Protein AF-A0A6B3N549-F1 (afdb_monomer)

Foldseek 3Di:
DDPVVVVVVCLCCPQVVVDDDPDVVRVVVSSVVSVCVVCVVVVHHDDDDDDD

Secondary structure (DSSP, 8-state):
--HHHHHHHHIIIIISTTPPPSSHHHHHHHHHHHHHHHHHHHT---------

pLDDT: mean 90.47, std 5.2, range [68.06, 95.31]

Structure (mmCIF, N/CA/C/O backbone):
data_AF-A0A6B3N549-F1
#
_entry.id   AF-A0A6B3N549-F1
#
loop_
_atom_site.group_PDB
_atom_site.id
_atom_site.type_symbol
_atom_site.label_atom_id
_atom_site.label_alt_id
_atom_site.label_comp_id
_atom_site.label_asym_id
_atom_site.label_entity_id
_atom_site.label_seq_id
_atom_site.pdbx_PDB_ins_code
_atom_site.Cartn_x
_atom_site.Cartn_y
_atom_site.Cartn_z
_atom_site.occupancy
_atom_site.B_iso_or_equiv
_atom_site.auth_seq_id
_atom_site.auth_comp_id
_atom_site.auth_asym_id
_atom_site.auth_atom_id
_atom_site.pdbx_PDB_model_num
ATOM 1 N N . MET A 1 1 ? 5.626 -14.462 16.761 1.00 68.06 1 MET A N 1
ATOM 2 C CA . MET A 1 1 ? 5.523 -14.013 15.359 1.00 68.06 1 MET A CA 1
ATOM 3 C C . MET A 1 1 ? 4.822 -12.667 15.368 1.00 68.06 1 MET A C 1
ATOM 5 O O . MET A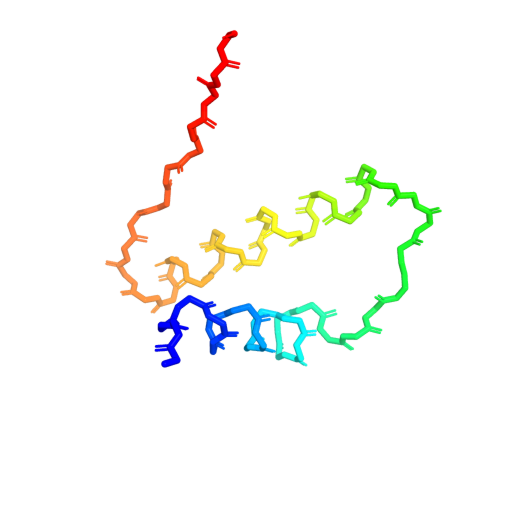 1 1 ? 3.869 -12.526 16.129 1.00 68.06 1 MET A O 1
ATOM 9 N N . ASN A 1 2 ? 5.353 -11.664 14.668 1.00 89.06 2 ASN A N 1
ATOM 10 C CA . ASN A 1 2 ? 4.810 -10.306 14.705 1.00 89.06 2 ASN A CA 1
ATOM 11 C C . ASN A 1 2 ? 3.619 -10.208 13.729 1.00 89.06 2 ASN A C 1
ATOM 13 O O . ASN A 1 2 ? 3.829 -10.462 12.546 1.00 89.06 2 ASN A O 1
ATOM 17 N N . PRO A 1 3 ? 2.402 -9.827 14.168 1.00 87.94 3 PRO A N 1
ATOM 18 C CA . PRO A 1 3 ? 1.220 -9.737 13.299 1.00 87.94 3 PRO A CA 1
ATOM 19 C C . PRO A 1 3 ? 1.409 -8.881 12.038 1.00 87.94 3 PRO A C 1
ATOM 21 O O . PRO A 1 3 ? 0.695 -9.053 11.052 1.00 87.94 3 PRO A O 1
ATOM 24 N N . ILE A 1 4 ? 2.379 -7.963 12.045 1.00 89.25 4 ILE A N 1
ATOM 25 C CA . ILE A 1 4 ? 2.699 -7.142 10.876 1.00 89.25 4 ILE A CA 1
ATOM 26 C C . ILE A 1 4 ? 3.290 -7.957 9.714 1.00 89.25 4 ILE A C 1
ATOM 28 O O . ILE A 1 4 ? 3.139 -7.572 8.558 1.00 89.25 4 ILE A O 1
ATOM 32 N N . GLU A 1 5 ? 3.941 -9.089 9.990 1.00 92.69 5 GLU A N 1
ATOM 33 C CA . GLU A 1 5 ? 4.557 -9.942 8.966 1.00 92.69 5 GLU A CA 1
ATOM 34 C C . GLU A 1 5 ? 3.501 -10.509 8.009 1.00 92.69 5 GLU A C 1
ATOM 36 O O . GLU A 1 5 ? 3.691 -10.474 6.791 1.00 92.69 5 GLU A O 1
ATOM 41 N N . ASP A 1 6 ? 2.352 -10.933 8.540 1.00 91.56 6 ASP A N 1
ATOM 42 C CA . ASP A 1 6 ? 1.232 -11.432 7.738 1.00 91.56 6 ASP A CA 1
ATOM 43 C C . ASP A 1 6 ? 0.630 -10.325 6.861 1.00 91.56 6 ASP A C 1
ATOM 45 O O . ASP A 1 6 ? 0.297 -10.550 5.695 1.00 91.56 6 ASP A O 1
ATOM 49 N N . GLN A 1 7 ? 0.564 -9.096 7.382 1.00 89.81 7 GLN A N 1
ATOM 50 C CA . GLN A 1 7 ? 0.081 -7.926 6.640 1.00 89.81 7 GLN A CA 1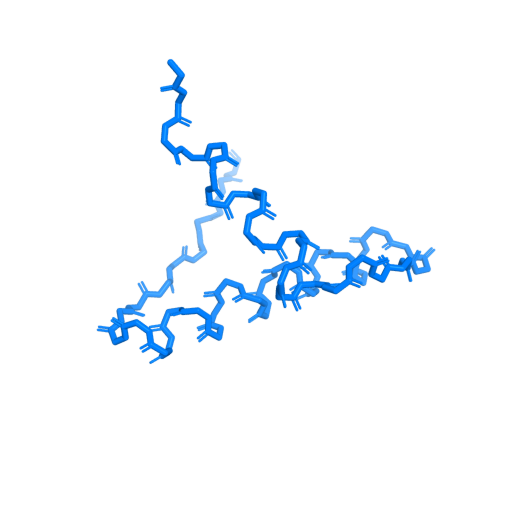
ATOM 51 C C . GLN A 1 7 ? 1.000 -7.565 5.466 1.00 89.81 7 GLN A C 1
ATOM 53 O O . GLN A 1 7 ? 0.516 -7.193 4.391 1.00 89.81 7 GLN A O 1
ATOM 58 N N . TRP A 1 8 ? 2.316 -7.702 5.649 1.00 91.56 8 TRP A N 1
ATOM 59 C CA . TRP A 1 8 ? 3.304 -7.525 4.583 1.00 91.56 8 TRP A CA 1
ATOM 60 C C . TRP A 1 8 ? 3.254 -8.650 3.554 1.00 91.56 8 TRP A C 1
ATOM 62 O O . TRP A 1 8 ? 3.400 -8.393 2.357 1.00 91.56 8 TRP A O 1
ATOM 72 N N . LEU A 1 9 ? 3.045 -9.893 3.991 1.00 91.31 9 LEU A N 1
ATOM 73 C CA . LEU A 1 9 ? 2.906 -11.028 3.086 1.00 91.31 9 LEU A CA 1
ATOM 74 C C . LEU A 1 9 ? 1.684 -10.862 2.176 1.00 91.31 9 LEU A C 1
ATOM 76 O O . LEU A 1 9 ? 1.784 -11.096 0.969 1.00 91.31 9 LEU A O 1
ATOM 80 N N . HIS A 1 10 ? 0.560 -10.426 2.747 1.00 90.81 10 HIS A N 1
ATOM 81 C CA . HIS A 1 10 ? -0.664 -10.133 2.009 1.00 90.81 10 HIS A CA 1
ATOM 82 C C . HIS A 1 10 ? -0.462 -8.993 1.001 1.00 90.81 10 HIS A 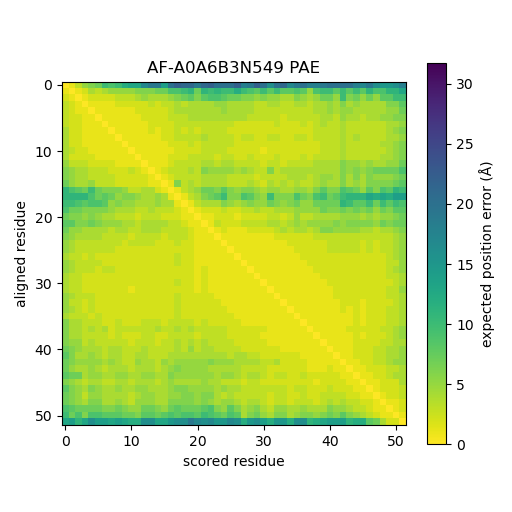C 1
ATOM 84 O O . HIS A 1 10 ? -0.738 -9.198 -0.181 1.00 90.81 10 HIS A O 1
ATOM 90 N N . LEU A 1 11 ? 0.131 -7.863 1.429 1.00 91.31 11 LEU A N 1
ATOM 91 C CA . LEU A 1 11 ? 0.469 -6.733 0.543 1.00 91.31 11 LEU A CA 1
ATOM 92 C C . LEU A 1 11 ? 1.257 -7.217 -0.677 1.00 91.31 11 LEU A C 1
ATOM 94 O O . LEU A 1 11 ? 0.872 -6.991 -1.817 1.00 91.31 11 LEU A O 1
ATOM 98 N N . LYS A 1 12 ? 2.357 -7.937 -0.443 1.00 90.19 12 LYS A N 1
ATOM 99 C CA . LYS A 1 12 ? 3.271 -8.348 -1.515 1.00 90.19 12 LYS A CA 1
ATOM 100 C C . LYS A 1 12 ? 2.638 -9.332 -2.495 1.00 90.19 12 LYS A C 1
ATOM 102 O O . LYS A 1 12 ? 2.901 -9.248 -3.690 1.00 90.19 12 LYS A O 1
ATOM 107 N N . ARG A 1 13 ? 1.852 -10.292 -1.996 1.00 89.12 13 ARG A N 1
ATOM 108 C CA . ARG A 1 13 ? 1.308 -11.381 -2.823 1.00 89.12 13 ARG A CA 1
ATOM 109 C C . ARG A 1 13 ? 0.001 -11.029 -3.511 1.00 89.12 13 ARG A C 1
ATOM 111 O O . ARG A 1 13 ? -0.197 -11.448 -4.643 1.00 89.12 13 ARG A O 1
ATOM 118 N N . GLN A 1 14 ? -0.899 -10.352 -2.807 1.00 85.69 14 GLN A N 1
ATOM 119 C CA . GLN A 1 14 ? -2.275 -10.164 -3.263 1.00 85.69 14 GLN A CA 1
ATOM 120 C C . GLN A 1 14 ? -2.503 -8.772 -3.841 1.00 85.69 14 GLN A C 1
ATOM 122 O O . GLN A 1 14 ? -3.209 -8.646 -4.833 1.00 85.69 14 GLN A O 1
ATOM 127 N N . GLU A 1 15 ? -1.873 -7.749 -3.265 1.00 86.44 15 GLU A N 1
ATOM 128 C CA . GLU A 1 15 ? -2.123 -6.356 -3.654 1.00 86.44 15 GLU A CA 1
ATOM 129 C C . GLU A 1 15 ? -1.081 -5.850 -4.659 1.00 86.44 15 GLU A C 1
ATOM 131 O O . GLU A 1 15 ? -1.439 -5.279 -5.681 1.00 86.44 15 GLU A O 1
ATOM 13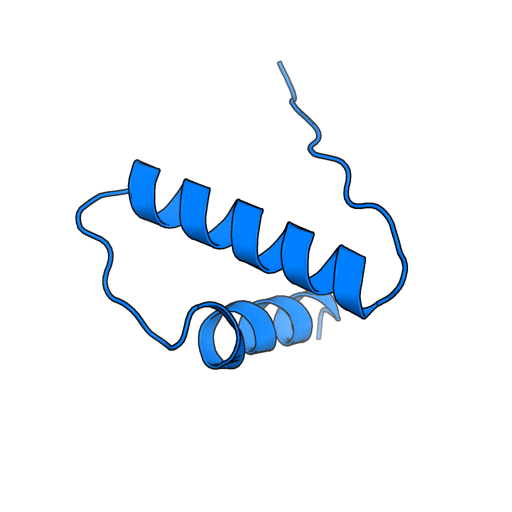6 N N . LEU A 1 16 ? 0.206 -6.130 -4.430 1.00 88.94 16 LEU A N 1
ATOM 137 C CA . LEU A 1 16 ? 1.298 -5.791 -5.353 1.00 88.94 16 LEU A CA 1
ATOM 138 C C . LEU A 1 16 ? 1.565 -6.882 -6.396 1.00 88.94 16 LEU A C 1
ATOM 140 O O . LEU A 1 16 ? 2.472 -6.735 -7.207 1.00 88.94 16 LEU A O 1
ATOM 144 N N . GLY A 1 17 ? 0.8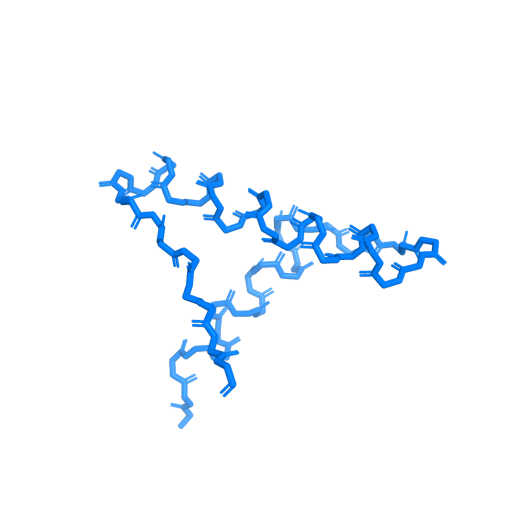43 -8.005 -6.343 1.00 84.25 17 GLY A N 1
ATOM 145 C CA . GLY A 1 17 ? 0.847 -9.048 -7.376 1.00 84.25 17 GLY A CA 1
ATOM 146 C C . GLY A 1 17 ? 2.207 -9.663 -7.741 1.00 84.25 17 GLY A C 1
ATOM 147 O O . GLY A 1 17 ? 2.307 -10.318 -8.774 1.00 84.25 17 GLY A O 1
ATO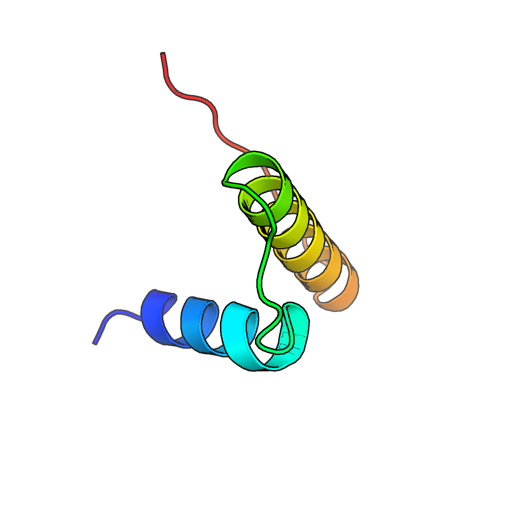M 148 N N . GLY A 1 18 ? 3.261 -9.460 -6.943 1.00 75.62 18 GLY A N 1
ATOM 149 C CA . GLY A 1 18 ? 4.619 -9.881 -7.301 1.00 75.62 18 GLY A CA 1
ATOM 150 C C . GLY A 1 18 ? 5.230 -9.133 -8.494 1.00 75.62 18 GLY A C 1
ATOM 151 O O . GLY A 1 18 ? 6.127 -9.679 -9.137 1.00 75.62 18 GLY A O 1
ATOM 152 N N . TYR A 1 19 ? 4.760 -7.917 -8.801 1.00 83.81 19 TYR A N 1
ATOM 153 C CA . TYR A 1 19 ? 5.364 -7.071 -9.831 1.00 83.81 19 TYR A CA 1
ATOM 154 C C . TYR A 1 19 ? 6.831 -6.749 -9.513 1.00 83.81 19 TYR A C 1
ATOM 156 O O . TYR A 1 19 ? 7.227 -6.592 -8.355 1.00 83.81 19 TYR A O 1
ATOM 164 N N . VAL A 1 20 ? 7.633 -6.645 -10.572 1.00 8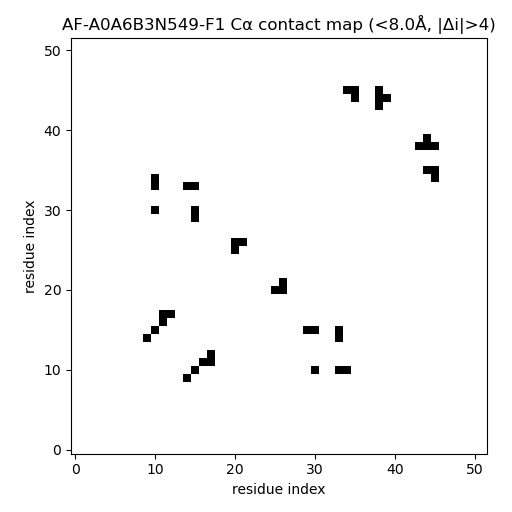7.06 20 VAL A N 1
ATOM 165 C CA . VAL A 1 20 ? 8.987 -6.088 -10.516 1.00 87.06 20 VAL A CA 1
ATOM 166 C C . VAL A 1 20 ? 8.878 -4.609 -10.860 1.00 87.06 20 VAL A C 1
ATOM 168 O O . VAL A 1 20 ? 8.226 -4.256 -11.839 1.00 87.06 20 VAL A O 1
ATOM 171 N N . PHE A 1 21 ? 9.500 -3.766 -10.044 1.00 92.25 21 PHE A N 1
ATOM 172 C CA . PHE A 1 21 ? 9.502 -2.316 -10.211 1.00 92.25 21 PHE A CA 1
ATOM 173 C C . PHE A 1 21 ? 10.823 -1.871 -10.839 1.00 92.25 21 PHE A C 1
ATOM 175 O O . PHE A 1 21 ? 11.850 -2.517 -10.614 1.00 92.25 21 PHE A O 1
ATOM 182 N N . GLU A 1 22 ? 10.785 -0.805 -11.639 1.00 92.88 22 GLU A N 1
ATOM 183 C CA . GLU A 1 22 ? 11.975 -0.284 -12.321 1.00 92.88 22 GLU A CA 1
ATOM 184 C C . GLU A 1 22 ? 12.957 0.354 -11.331 1.00 92.88 22 GLU A C 1
ATOM 186 O O . GLU A 1 22 ? 14.166 0.155 -11.454 1.00 92.88 22 GLU A O 1
ATOM 191 N N . ASP A 1 23 ? 12.440 1.053 -10.316 1.00 95.31 23 ASP A N 1
ATOM 192 C CA . ASP A 1 23 ? 13.230 1.691 -9.265 1.00 95.31 23 ASP A CA 1
ATOM 193 C C . ASP A 1 23 ? 12.533 1.690 -7.885 1.00 95.31 23 ASP A C 1
ATOM 195 O O . ASP A 1 23 ? 11.420 1.175 -7.701 1.00 95.31 23 ASP A O 1
ATOM 199 N N . GLU A 1 24 ? 13.211 2.241 -6.869 1.00 94.81 24 GLU A N 1
ATOM 200 C CA . GLU A 1 24 ? 12.650 2.335 -5.518 1.00 94.81 24 GLU A CA 1
ATOM 201 C C . GLU A 1 24 ? 11.484 3.327 -5.406 1.00 94.81 24 GLU A C 1
ATOM 203 O O . GLU A 1 24 ? 10.654 3.183 -4.503 1.00 94.81 24 GLU A O 1
ATOM 208 N N . TYR A 1 25 ? 11.405 4.326 -6.287 1.00 94.81 25 TYR A N 1
ATOM 209 C CA . TYR A 1 25 ? 10.320 5.303 -6.280 1.00 94.81 25 TYR A CA 1
ATOM 210 C C . TYR A 1 25 ? 9.005 4.650 -6.713 1.00 94.81 25 TYR A C 1
ATOM 212 O O . TYR A 1 25 ? 7.990 4.798 -6.023 1.00 94.81 25 TYR A O 1
ATOM 220 N N . ASP A 1 26 ? 9.038 3.862 -7.785 1.00 94.56 26 ASP A N 1
ATOM 221 C CA . ASP A 1 26 ? 7.894 3.094 -8.270 1.00 94.56 26 ASP A CA 1
ATOM 222 C C . ASP A 1 26 ? 7.427 2.070 -7.234 1.00 94.56 26 ASP A C 1
ATOM 224 O O . ASP A 1 26 ? 6.229 1.969 -6.949 1.00 94.56 26 ASP A O 1
ATOM 228 N N . LEU A 1 27 ? 8.368 1.372 -6.589 1.00 93.25 27 LEU A N 1
ATOM 229 C CA . LEU A 1 27 ? 8.058 0.463 -5.485 1.00 93.25 27 LEU A CA 1
ATOM 230 C C . LEU A 1 27 ? 7.377 1.199 -4.321 1.00 93.25 27 LEU A C 1
ATOM 232 O O . LEU A 1 27 ? 6.361 0.732 -3.798 1.00 93.25 27 LEU A O 1
ATOM 236 N N . ALA A 1 28 ? 7.920 2.343 -3.899 1.00 94.00 28 ALA A N 1
ATOM 237 C CA . ALA A 1 28 ? 7.357 3.121 -2.800 1.00 94.00 28 ALA A CA 1
ATOM 238 C C . ALA A 1 28 ? 5.941 3.611 -3.128 1.00 94.00 28 ALA A C 1
ATOM 240 O O . ALA A 1 28 ? 5.053 3.537 -2.275 1.00 94.00 28 ALA A O 1
ATOM 241 N N . ARG A 1 29 ? 5.710 4.064 -4.365 1.00 93.75 29 ARG A N 1
ATOM 242 C CA . ARG A 1 29 ? 4.392 4.500 -4.832 1.00 93.75 29 ARG A CA 1
ATOM 243 C C . ARG A 1 29 ? 3.382 3.357 -4.813 1.00 93.75 29 ARG A C 1
ATOM 245 O O . ARG A 1 29 ? 2.295 3.535 -4.270 1.00 93.75 29 ARG A O 1
ATOM 252 N N . ALA A 1 30 ? 3.759 2.189 -5.326 1.00 94.12 30 ALA A N 1
ATOM 253 C CA . ALA A 1 30 ? 2.887 1.021 -5.344 1.00 94.12 30 ALA A CA 1
ATOM 254 C C . ALA A 1 30 ? 2.540 0.532 -3.929 1.00 94.12 30 ALA A C 1
ATOM 256 O O . ALA A 1 30 ? 1.395 0.178 -3.659 1.00 94.12 30 ALA A O 1
ATOM 257 N N . ILE A 1 31 ? 3.499 0.558 -2.994 1.00 93.69 31 ILE A N 1
ATOM 258 C CA . ILE A 1 31 ? 3.247 0.234 -1.581 1.00 93.69 31 ILE A CA 1
ATOM 259 C C . ILE A 1 31 ? 2.229 1.200 -0.969 1.00 93.69 31 ILE A C 1
ATOM 261 O O . ILE A 1 31 ? 1.301 0.747 -0.299 1.0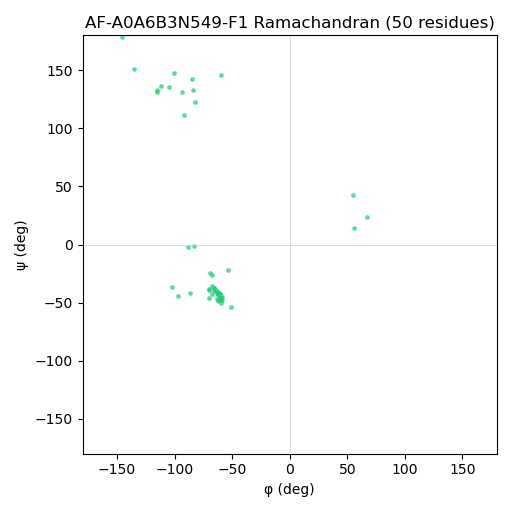0 93.69 31 ILE A O 1
ATOM 265 N N . ILE A 1 32 ? 2.396 2.509 -1.183 1.00 93.94 32 ILE A N 1
ATOM 266 C CA . ILE A 1 32 ? 1.474 3.528 -0.658 1.00 93.94 32 ILE A CA 1
ATOM 267 C C . ILE A 1 32 ? 0.065 3.281 -1.199 1.00 93.94 32 ILE A C 1
ATOM 269 O O . ILE A 1 32 ? -0.871 3.168 -0.412 1.00 93.94 32 ILE A O 1
ATOM 273 N N . GLU A 1 33 ? -0.067 3.112 -2.514 1.00 93.00 33 GLU A N 1
ATOM 274 C CA . GLU A 1 33 ? -1.353 2.861 -3.165 1.00 93.00 33 GLU A CA 1
ATOM 275 C C . GLU A 1 33 ? -2.004 1.559 -2.672 1.00 93.00 33 GLU A C 1
ATOM 277 O O . GLU A 1 33 ? -3.197 1.534 -2.375 1.00 93.00 33 GLU A O 1
ATOM 282 N N . GLY A 1 34 ? -1.228 0.482 -2.508 1.00 93.12 34 GLY A N 1
ATOM 283 C CA . GLY A 1 34 ? -1.726 -0.786 -1.970 1.00 93.12 34 GLY A CA 1
ATOM 284 C C . GLY A 1 34 ? -2.297 -0.641 -0.557 1.00 93.12 34 GLY A C 1
ATOM 285 O O . GLY A 1 34 ? -3.403 -1.105 -0.276 1.00 93.12 34 GLY A O 1
ATOM 286 N N . ILE A 1 35 ? -1.587 0.071 0.322 1.00 93.44 35 ILE A N 1
ATOM 287 C CA . ILE A 1 35 ? -2.035 0.310 1.699 1.00 93.44 35 ILE A CA 1
ATOM 288 C C . ILE A 1 35 ? -3.273 1.223 1.722 1.00 93.44 35 ILE A C 1
ATOM 290 O O . ILE A 1 35 ? -4.218 0.936 2.461 1.00 93.44 35 ILE A O 1
ATOM 294 N N . GLU A 1 36 ? -3.308 2.285 0.912 1.00 94.06 36 GLU A N 1
ATOM 295 C CA . GLU A 1 36 ? -4.471 3.177 0.790 1.00 94.06 36 GLU A CA 1
ATOM 296 C C . GLU A 1 36 ? -5.713 2.428 0.287 1.00 94.06 36 GLU A C 1
ATOM 298 O O . GLU A 1 36 ? -6.781 2.528 0.897 1.00 94.06 36 GLU A O 1
ATOM 303 N N . ASN A 1 37 ? -5.567 1.613 -0.761 1.00 93.06 37 ASN A N 1
ATOM 304 C CA . ASN A 1 37 ? -6.641 0.784 -1.309 1.00 93.06 37 ASN A CA 1
ATOM 305 C C . ASN A 1 37 ? -7.172 -0.211 -0.273 1.00 93.06 37 ASN A C 1
ATOM 307 O O . ASN A 1 37 ? -8.387 -0.367 -0.128 1.00 93.06 37 ASN A O 1
ATOM 311 N N . ARG A 1 38 ? -6.281 -0.846 0.499 1.00 92.50 38 ARG A N 1
ATOM 312 C CA . ARG A 1 38 ? -6.676 -1.723 1.608 1.00 92.50 38 ARG A CA 1
ATOM 313 C C . ARG A 1 38 ? -7.483 -0.968 2.663 1.00 92.50 38 ARG A C 1
ATOM 315 O O . ARG A 1 38 ? -8.496 -1.482 3.129 1.00 92.50 38 ARG A O 1
ATOM 322 N N . GLY A 1 39 ? -7.068 0.249 3.014 1.00 92.94 39 GLY A N 1
ATOM 323 C CA . GLY A 1 39 ? -7.808 1.114 3.935 1.00 92.94 39 GLY A CA 1
ATOM 324 C C . GLY A 1 39 ? -9.217 1.429 3.441 1.00 92.94 39 GLY A C 1
ATOM 325 O O . GLY A 1 39 ? -10.188 1.238 4.174 1.00 92.94 39 GLY A O 1
ATOM 326 N N . GLN A 1 40 ? -9.349 1.814 2.169 1.00 93.75 40 GLN A N 1
ATOM 327 C CA . GLN A 1 40 ? -10.650 2.072 1.545 1.00 93.75 40 GLN A CA 1
ATOM 328 C C . GLN A 1 40 ? -11.560 0.835 1.577 1.00 93.75 40 GLN A C 1
ATOM 330 O O . GLN A 1 40 ? -12.723 0.939 1.961 1.00 93.75 40 GLN A O 1
ATOM 335 N N . GLN A 1 41 ? -11.031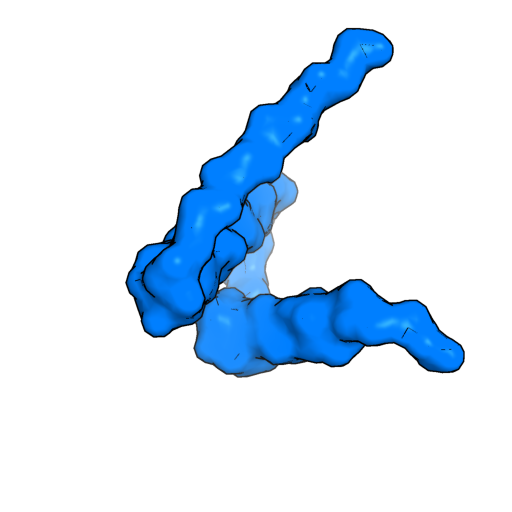 -0.345 1.236 1.00 92.81 41 GLN A N 1
ATOM 336 C CA . GLN A 1 41 ? -11.783 -1.607 1.269 1.00 92.81 41 GLN A CA 1
ATOM 337 C C . GLN A 1 41 ? -12.145 -2.044 2.696 1.00 92.81 41 GLN A C 1
ATOM 339 O O . GLN A 1 41 ? -13.221 -2.593 2.925 1.00 92.81 41 GLN A O 1
ATOM 344 N N . GLY A 1 42 ? -11.259 -1.788 3.659 1.00 92.75 42 GLY A N 1
ATOM 345 C CA . GLY A 1 42 ? -11.450 -2.093 5.076 1.00 92.75 42 GLY A CA 1
ATOM 346 C C . GLY A 1 42 ? -12.250 -1.044 5.850 1.00 92.75 42 GLY A C 1
ATOM 347 O O . GLY A 1 42 ? -12.476 -1.229 7.045 1.00 92.75 42 GLY A O 1
ATOM 348 N N . ASN A 1 43 ? -12.680 0.040 5.195 1.00 95.31 43 ASN A N 1
ATOM 349 C CA . ASN A 1 43 ? -13.377 1.174 5.801 1.00 95.31 43 ASN A CA 1
ATOM 350 C C . ASN A 1 43 ? -12.601 1.815 6.972 1.00 95.31 43 ASN A C 1
ATOM 352 O O . ASN A 1 43 ? -13.175 2.154 8.009 1.00 95.31 43 ASN A O 1
ATOM 356 N N . TYR A 1 44 ? -11.285 1.975 6.808 1.00 93.94 44 TYR A N 1
ATOM 357 C CA . TYR A 1 44 ? -10.424 2.704 7.738 1.00 93.94 44 TYR A CA 1
ATOM 358 C C . TYR A 1 44 ? -9.458 3.637 7.001 1.00 93.94 44 TYR A C 1
ATOM 360 O O . TYR A 1 44 ? -9.050 3.393 5.867 1.00 93.94 44 TYR A O 1
ATOM 368 N N . THR A 1 45 ? -9.078 4.732 7.654 1.00 91.69 45 THR A N 1
ATOM 369 C CA . THR A 1 45 ? -8.127 5.700 7.098 1.00 91.69 45 THR A CA 1
ATOM 370 C C . THR A 1 45 ? -6.691 5.271 7.361 1.00 91.69 45 THR A C 1
ATOM 372 O O . THR A 1 45 ? -6.368 4.783 8.444 1.00 91.69 45 THR A O 1
ATOM 375 N N . VAL A 1 46 ? -5.819 5.508 6.385 1.00 93.44 46 VAL A N 1
ATOM 376 C CA . VAL A 1 46 ? -4.373 5.308 6.503 1.00 93.44 46 VAL A CA 1
ATOM 377 C C . VAL A 1 46 ? -3.715 6.673 6.649 1.00 93.44 46 VAL A C 1
ATOM 379 O O . VAL A 1 46 ? -4.043 7.600 5.913 1.00 93.44 46 VAL A O 1
ATOM 382 N N . GLU A 1 47 ? -2.775 6.791 7.582 1.00 93.69 47 GLU A N 1
ATOM 383 C CA . GLU A 1 47 ? -1.970 7.996 7.765 1.00 93.69 47 GLU A CA 1
ATOM 384 C C . GLU A 1 47 ? -0.502 7.700 7.455 1.00 93.69 47 GLU A C 1
ATOM 386 O O . GLU A 1 47 ? 0.072 6.717 7.932 1.00 93.69 47 GLU A O 1
ATOM 391 N N . ARG A 1 48 ? 0.123 8.574 6.662 1.00 90.06 48 ARG A N 1
ATOM 392 C CA . ARG A 1 48 ? 1.560 8.527 6.400 1.00 90.06 48 ARG A CA 1
ATOM 393 C C . ARG A 1 48 ? 2.291 9.409 7.406 1.00 90.06 48 ARG A C 1
ATOM 395 O O . ARG A 1 48 ? 2.227 10.632 7.325 1.00 90.06 48 ARG A O 1
ATOM 402 N N . LEU A 1 49 ? 3.049 8.779 8.296 1.00 91.31 49 LEU A N 1
ATOM 403 C CA . LEU A 1 49 ? 3.914 9.479 9.242 1.00 91.31 49 LEU A CA 1
ATOM 404 C C . LEU A 1 49 ? 5.259 9.813 8.584 1.00 91.31 49 LEU A C 1
ATOM 406 O O . LEU A 1 49 ? 5.879 8.955 7.952 1.00 91.31 49 LEU A O 1
ATOM 410 N N . MET A 1 50 ? 5.711 11.058 8.736 1.00 88.81 50 MET A N 1
ATOM 411 C CA . MET A 1 50 ? 7.049 11.495 8.336 1.00 88.81 50 MET A CA 1
ATOM 412 C C . MET A 1 50 ? 7.835 11.897 9.579 1.00 88.81 50 MET A C 1
ATOM 414 O O . MET A 1 50 ? 7.336 12.647 10.416 1.00 88.81 50 MET A O 1
ATOM 418 N N . PHE A 1 51 ? 9.057 11.388 9.690 1.00 87.44 51 PHE A N 1
ATOM 419 C CA . PHE A 1 51 ? 9.965 11.681 10.792 1.00 87.44 51 PHE A CA 1
ATOM 420 C C . PHE A 1 51 ? 11.142 12.501 10.251 1.00 87.44 51 PHE A C 1
ATOM 422 O O . PHE A 1 51 ? 11.639 12.196 9.166 1.00 87.44 51 PHE A O 1
ATOM 429 N N . ASN A 1 52 ? 11.535 13.542 10.992 1.00 75.31 52 ASN A N 1
ATOM 430 C CA . ASN A 1 52 ? 12.700 14.386 10.699 1.00 75.31 52 ASN A CA 1
ATOM 431 C C . ASN A 1 52 ? 13.985 13.778 11.260 1.00 75.31 52 ASN A C 1
ATOM 433 O O . ASN A 1 52 ? 13.911 13.197 12.368 1.00 75.31 52 ASN A O 1
#

Radius of gyration: 11.95 Å; Cα contacts (8 Å, |Δi|>4): 22; chains: 1; bounding box: 27×28×28 Å

Sequence (52 aa):
MNPIEDQWLHLKRQELGGYVFEDEYDLARAIIEGIENRGQQGNYTVERLMFN

Mean predicted aligned error: 3.71 Å

Solvent-accessible surface area (backbone atoms only — not comparable to full-atom values): 3331 Å² total; per-residue (Å²): 135,64,77,64,57,61,56,50,52,46,42,45,58,71,64,51,62,68,66,83,61,95,48,71,66,57,44,50,51,51,52,52,51,43,53,46,50,49,18,63,77,68,74,44,89,74,82,87,88,84,84,133